Protein AF-A0A2V8UL03-F1 (afdb_monomer_lite)

Foldseek 3Di:
DQDQDDPVQLQVQLVVVCVVVVNDPPCSVVSSVVSSVVSVCVCVVPVDDPPDD

Sequence (53 aa):
MERAPTHEEIARLAYNFWEARGRPLGSPEEDWFAAEQDLLMERLVWGRPRSRH

pLDDT: mean 81.95, std 13.67, range [45.12, 94.19]

Secondary structure (DSSP, 8-state):
-PPPPPHHHHHHHHHHHHHHTT--TT-HHHHHHHHHHHHHHHHHHHSS-----

Radius of gyration: 11.98 Å; chains: 1; bounding box: 27×19×31 Å

Structure (mmCIF, N/CA/C/O backbone):
data_AF-A0A2V8UL03-F1
#
_entry.id   AF-A0A2V8UL03-F1
#
loop_
_atom_site.group_PDB
_atom_site.id
_atom_site.type_symbol
_atom_site.label_atom_id
_atom_site.label_alt_id
_atom_site.label_comp_id
_atom_site.label_asym_id
_atom_site.label_entity_id
_atom_site.label_seq_id
_atom_site.pdbx_PDB_ins_code
_atom_site.Cartn_x
_atom_site.Cartn_y
_atom_site.Cartn_z
_atom_site.occupancy
_atom_site.B_iso_or_equiv
_atom_site.auth_seq_id
_atom_site.auth_comp_id
_atom_site.auth_asym_id
_atom_site.auth_atom_id
_atom_site.pdbx_PDB_model_num
ATOM 1 N N . MET A 1 1 ? 15.919 -5.303 -19.587 1.00 46.53 1 MET A N 1
ATOM 2 C CA . MET A 1 1 ? 15.732 -4.691 -18.256 1.00 46.53 1 MET A CA 1
ATOM 3 C C . MET A 1 1 ? 14.275 -4.883 -17.902 1.00 46.53 1 MET A C 1
ATOM 5 O O . MET A 1 1 ? 13.433 -4.127 -18.378 1.00 46.53 1 MET A O 1
ATOM 9 N N . GLU A 1 2 ? 13.952 -5.979 -17.223 1.00 55.41 2 GLU A N 1
ATOM 10 C CA . GLU A 1 2 ? 12.579 -6.212 -16.784 1.00 55.41 2 GLU A CA 1
ATOM 11 C C . GLU A 1 2 ? 12.217 -5.097 -15.813 1.00 55.41 2 GLU A C 1
ATOM 13 O O . GLU A 1 2 ? 12.905 -4.870 -14.822 1.00 55.41 2 GLU A O 1
ATOM 18 N N . ARG A 1 3 ? 11.226 -4.296 -16.201 1.00 76.06 3 ARG A N 1
ATOM 19 C CA . ARG A 1 3 ? 10.852 -3.100 -15.461 1.00 76.06 3 ARG A CA 1
ATOM 20 C C . ARG A 1 3 ? 10.357 -3.525 -14.086 1.00 76.06 3 ARG A C 1
ATOM 22 O O . ARG A 1 3 ? 9.348 -4.225 -14.011 1.00 76.06 3 ARG A O 1
ATOM 29 N N . ALA A 1 4 ? 11.058 -3.080 -13.048 1.00 80.81 4 ALA A N 1
ATOM 30 C CA . ALA A 1 4 ? 10.549 -3.121 -11.688 1.00 80.81 4 ALA A CA 1
ATOM 31 C C . ALA A 1 4 ? 9.125 -2.530 -11.653 1.00 80.81 4 ALA A C 1
ATOM 33 O O . ALA A 1 4 ? 8.837 -1.611 -12.439 1.00 80.81 4 ALA A O 1
ATOM 34 N N . PRO A 1 5 ? 8.235 -3.064 -10.801 1.00 85.44 5 PRO A N 1
ATOM 35 C CA . PRO A 1 5 ? 6.896 -2.526 -10.656 1.00 85.44 5 PRO A CA 1
ATOM 36 C C . PRO A 1 5 ? 6.951 -1.051 -10.272 1.00 85.44 5 PRO A C 1
ATOM 38 O O . PRO A 1 5 ? 7.803 -0.601 -9.503 1.00 85.44 5 PRO A O 1
ATOM 41 N N . THR A 1 6 ? 6.062 -0.278 -10.877 1.00 90.88 6 THR A N 1
ATOM 42 C CA . THR A 1 6 ? 5.942 1.147 -10.590 1.00 90.88 6 THR A CA 1
ATOM 43 C C . THR A 1 6 ? 5.236 1.361 -9.258 1.00 90.88 6 THR A C 1
ATOM 45 O O . THR A 1 6 ? 4.435 0.537 -8.819 1.00 90.88 6 THR A O 1
ATOM 48 N N . HIS A 1 7 ? 5.484 2.511 -8.632 1.00 90.25 7 HIS A N 1
ATOM 49 C CA . HIS A 1 7 ? 4.812 2.876 -7.385 1.00 90.25 7 HIS A CA 1
ATOM 50 C C . HIS A 1 7 ? 3.282 2.885 -7.530 1.00 90.25 7 HIS A C 1
ATOM 52 O O . HIS A 1 7 ? 2.589 2.551 -6.579 1.00 90.25 7 HIS A O 1
ATOM 58 N N . GLU A 1 8 ? 2.741 3.219 -8.708 1.00 91.81 8 GLU A N 1
ATOM 59 C CA . GLU A 1 8 ? 1.293 3.174 -8.957 1.00 91.81 8 GLU A CA 1
ATOM 60 C C . GLU A 1 8 ? 0.735 1.747 -8.968 1.00 91.81 8 GLU A C 1
ATOM 62 O O . GLU A 1 8 ? -0.339 1.503 -8.417 1.00 91.81 8 GLU A O 1
ATOM 67 N N . GLU A 1 9 ? 1.452 0.798 -9.577 1.00 91.88 9 GLU A N 1
ATOM 68 C CA . GLU A 1 9 ? 1.055 -0.614 -9.588 1.00 91.88 9 GLU A CA 1
ATOM 69 C C . GLU A 1 9 ? 1.049 -1.175 -8.162 1.00 91.88 9 GLU A C 1
ATOM 71 O O . GLU A 1 9 ? 0.070 -1.803 -7.753 1.00 91.88 9 GLU A O 1
ATOM 76 N N . ILE A 1 10 ? 2.096 -0.865 -7.390 1.00 93.56 10 ILE A N 1
ATOM 77 C CA . ILE A 1 10 ? 2.221 -1.271 -5.987 1.00 93.56 10 ILE A CA 1
ATOM 78 C C . ILE A 1 10 ? 1.106 -0.632 -5.155 1.00 93.56 10 ILE A C 1
ATOM 80 O O . ILE A 1 10 ? 0.375 -1.347 -4.478 1.00 93.56 10 ILE A O 1
ATOM 84 N N . ALA A 1 11 ? 0.897 0.683 -5.262 1.00 93.12 11 ALA A N 1
ATOM 85 C CA . ALA A 1 11 ? -0.133 1.402 -4.511 1.00 93.12 11 ALA A CA 1
ATOM 86 C C . ALA A 1 11 ? -1.542 0.862 -4.789 1.00 93.12 11 ALA A C 1
ATOM 88 O O . ALA A 1 11 ? -2.356 0.722 -3.875 1.00 93.12 11 ALA A O 1
ATOM 89 N N . ARG A 1 12 ? -1.842 0.531 -6.050 1.00 93.50 12 ARG A N 1
ATOM 90 C CA . ARG A 1 12 ? -3.149 -0.006 -6.431 1.00 93.50 12 ARG A CA 1
ATOM 91 C C . ARG A 1 12 ? -3.376 -1.404 -5.869 1.00 93.50 12 ARG A C 1
ATOM 93 O O . ARG A 1 12 ? -4.492 -1.708 -5.453 1.00 93.50 12 ARG A O 1
ATOM 100 N N . LEU A 1 13 ? -2.348 -2.248 -5.864 1.00 93.38 13 LEU A N 1
ATOM 101 C CA . LEU A 1 13 ? -2.438 -3.588 -5.293 1.00 93.38 13 LEU A CA 1
ATOM 102 C C . LEU A 1 13 ? -2.488 -3.543 -3.758 1.00 93.38 13 LEU A C 1
ATOM 104 O O . LEU A 1 13 ? -3.351 -4.190 -3.171 1.00 93.38 13 LEU A O 1
ATOM 108 N N . ALA A 1 14 ? -1.674 -2.695 -3.130 1.00 93.69 14 ALA A N 1
ATOM 109 C CA . ALA A 1 14 ? -1.680 -2.454 -1.690 1.00 93.69 14 ALA A CA 1
ATOM 110 C C . ALA A 1 14 ? -3.049 -1.958 -1.207 1.00 93.69 14 ALA A C 1
ATOM 112 O O . ALA A 1 14 ? -3.577 -2.452 -0.216 1.00 93.69 14 ALA A O 1
ATOM 113 N N . TYR A 1 15 ? -3.683 -1.045 -1.953 1.00 91.25 15 TYR A N 1
ATOM 114 C CA . TYR A 1 15 ? -5.039 -0.588 -1.653 1.00 91.25 15 TYR A CA 1
ATOM 115 C C . TYR A 1 15 ? -6.067 -1.725 -1.705 1.00 91.25 15 TYR A C 1
ATOM 117 O O . TYR A 1 15 ? -6.927 -1.807 -0.831 1.00 91.25 15 TYR A O 1
ATOM 125 N N . ASN A 1 16 ? -5.973 -2.624 -2.693 1.00 91.50 16 ASN A N 1
ATOM 126 C CA . ASN A 1 16 ? -6.866 -3.784 -2.767 1.00 91.50 16 ASN A CA 1
ATOM 127 C C . ASN A 1 16 ? -6.654 -4.737 -1.582 1.00 91.50 16 ASN A C 1
ATOM 129 O O . ASN A 1 16 ? -7.630 -5.261 -1.052 1.00 91.50 16 ASN A O 1
ATOM 133 N N . PHE A 1 17 ? -5.407 -4.957 -1.152 1.00 91.06 17 PHE A N 1
ATOM 134 C CA . PHE A 1 17 ? -5.108 -5.764 0.035 1.00 91.06 17 PHE A CA 1
ATOM 135 C C . PHE A 1 17 ? -5.656 -5.123 1.310 1.00 91.06 17 PHE A C 1
ATOM 137 O O . PHE A 1 17 ? -6.353 -5.787 2.080 1.00 91.06 17 PHE A O 1
ATOM 144 N N . TRP A 1 18 ? -5.451 -3.819 1.479 1.00 90.62 18 TRP A N 1
ATOM 145 C CA . TRP A 1 18 ? -6.001 -3.058 2.595 1.00 90.62 18 TRP A CA 1
ATOM 146 C C . TRP A 1 18 ? -7.538 -3.094 2.629 1.00 90.62 18 TRP A C 1
ATOM 148 O O . TRP A 1 18 ? -8.149 -3.305 3.681 1.00 90.62 18 TRP A O 1
ATOM 158 N N . GLU A 1 19 ? -8.186 -2.943 1.470 1.00 9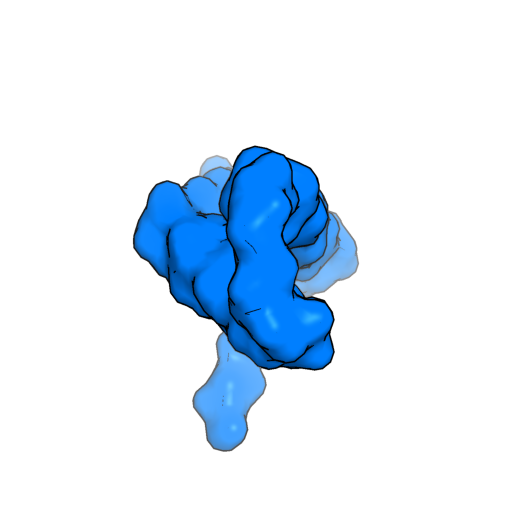1.69 19 GLU A N 1
ATOM 159 C CA . GLU A 1 19 ? -9.640 -3.035 1.345 1.00 91.69 19 GLU A CA 1
ATOM 160 C C . GLU A 1 19 ? -10.153 -4.450 1.649 1.00 91.69 19 GLU A C 1
ATOM 162 O O . GLU A 1 19 ? -11.107 -4.595 2.415 1.00 91.69 19 GLU A O 1
ATOM 167 N N . ALA A 1 20 ? -9.490 -5.492 1.136 1.00 89.62 20 ALA A N 1
ATOM 168 C CA . ALA A 1 20 ? -9.848 -6.890 1.382 1.00 89.62 20 ALA A CA 1
ATOM 169 C C . ALA A 1 20 ? -9.731 -7.286 2.865 1.00 89.62 20 ALA A C 1
ATOM 171 O O . ALA A 1 20 ? -10.495 -8.123 3.344 1.00 89.62 20 ALA A O 1
ATOM 172 N N . ARG A 1 21 ? -8.818 -6.652 3.612 1.00 87.44 21 ARG A N 1
ATOM 173 C CA . ARG A 1 21 ? -8.664 -6.824 5.067 1.00 87.44 21 ARG A CA 1
ATOM 174 C C . ARG A 1 21 ? -9.715 -6.075 5.895 1.00 87.44 21 ARG A C 1
ATOM 176 O O . ARG A 1 21 ? -9.702 -6.183 7.118 1.00 87.44 21 ARG A O 1
ATOM 183 N N . GLY A 1 22 ? -10.615 -5.319 5.265 1.00 89.88 22 GLY A N 1
ATOM 184 C CA . GLY A 1 22 ? -11.635 -4.537 5.966 1.00 89.88 22 GLY A CA 1
ATOM 185 C C . GLY A 1 22 ? -11.135 -3.182 6.465 1.00 89.88 22 GLY A C 1
ATOM 186 O O . GLY A 1 22 ? -11.692 -2.645 7.419 1.00 89.88 22 GLY A O 1
ATOM 187 N N . ARG A 1 23 ? -10.114 -2.615 5.807 1.00 86.31 23 ARG A N 1
ATOM 188 C CA . ARG A 1 23 ? -9.584 -1.266 6.064 1.00 86.31 23 ARG A CA 1
ATOM 189 C C . ARG A 1 23 ? -9.071 -1.059 7.502 1.00 86.31 23 ARG A C 1
ATOM 191 O O . ARG A 1 23 ? -9.491 -0.108 8.167 1.00 86.31 23 ARG A O 1
ATOM 198 N N . PRO A 1 24 ? -8.167 -1.924 8.005 1.00 84.81 24 PRO A N 1
ATOM 199 C CA . PRO A 1 24 ? -7.576 -1.745 9.327 1.00 84.81 24 PRO A CA 1
ATOM 200 C C . PRO A 1 24 ? -6.787 -0.430 9.407 1.00 84.81 24 PRO A C 1
ATOM 202 O O . PRO A 1 24 ? -6.156 0.003 8.438 1.00 84.81 24 PRO A O 1
ATOM 205 N N . LEU A 1 25 ? -6.810 0.213 10.574 1.00 79.50 25 LEU A N 1
ATOM 206 C CA . LEU A 1 25 ? -6.024 1.417 10.830 1.00 79.50 25 LEU A CA 1
ATOM 207 C C . LEU A 1 25 ? -4.571 1.013 11.139 1.00 79.50 25 LEU A C 1
ATOM 209 O O . LEU A 1 25 ? -4.345 0.267 12.087 1.00 79.50 25 LEU A O 1
ATOM 213 N N . GLY A 1 26 ? -3.601 1.522 10.373 1.00 78.88 26 GLY A N 1
ATOM 214 C CA . GLY A 1 26 ? -2.170 1.403 10.701 1.00 78.88 26 GLY A CA 1
ATOM 215 C C . GLY A 1 26 ? -1.387 0.241 10.072 1.00 78.88 26 GLY A C 1
ATOM 216 O O . GLY A 1 26 ? -0.262 0.019 10.500 1.00 78.88 26 GLY A O 1
ATOM 217 N N . SER A 1 27 ? -1.930 -0.458 9.066 1.00 81.25 27 SER A N 1
ATOM 218 C CA . SER A 1 27 ? -1.199 -1.494 8.298 1.00 81.25 27 SER A CA 1
ATOM 219 C C . SER A 1 27 ? -0.859 -1.171 6.819 1.00 81.25 27 SER A C 1
ATOM 221 O O . SER A 1 27 ? -0.603 -2.115 6.068 1.00 81.25 27 SER A O 1
ATOM 223 N N . PRO A 1 28 ? -0.841 0.092 6.330 1.00 80.81 28 PRO A N 1
ATOM 224 C CA . PRO A 1 28 ? -0.637 0.348 4.900 1.00 80.81 28 PRO A CA 1
ATOM 225 C C . PRO A 1 28 ? 0.749 -0.081 4.393 1.00 80.81 28 PRO A C 1
ATOM 227 O O . PRO A 1 28 ? 0.876 -0.461 3.232 1.00 80.81 28 PRO A O 1
ATOM 230 N N . GLU A 1 29 ? 1.782 -0.055 5.236 1.00 88.38 29 GLU A N 1
ATOM 231 C CA . GLU A 1 29 ? 3.136 -0.482 4.875 1.00 88.38 29 GLU A CA 1
ATOM 232 C C . GLU A 1 29 ? 3.216 -1.997 4.668 1.00 88.38 29 GLU A C 1
ATOM 234 O O . GLU A 1 29 ? 3.860 -2.452 3.727 1.00 88.38 29 GLU A O 1
ATOM 239 N N . GLU A 1 30 ? 2.535 -2.788 5.502 1.00 89.31 30 GLU A N 1
ATOM 240 C CA . GLU A 1 30 ? 2.485 -4.249 5.350 1.00 89.31 30 GLU A CA 1
ATOM 241 C C . GLU A 1 30 ? 1.842 -4.638 4.014 1.00 89.31 30 GLU A C 1
ATOM 243 O O . GLU A 1 30 ? 2.37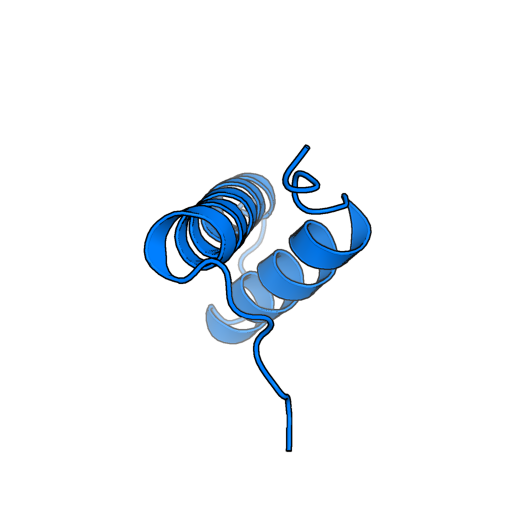7 -5.468 3.276 1.00 89.31 30 GLU A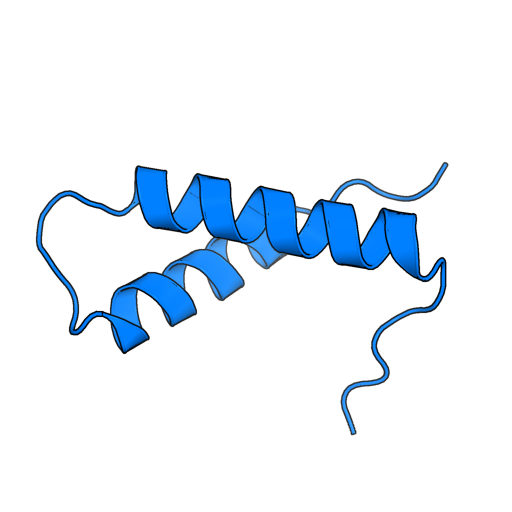 O 1
ATOM 248 N N . ASP A 1 31 ? 0.724 -3.988 3.681 1.00 91.50 31 ASP A N 1
ATOM 249 C CA . ASP A 1 31 ? 0.010 -4.208 2.424 1.00 91.50 31 ASP A CA 1
ATOM 250 C C . ASP A 1 31 ? 0.839 -3.709 1.220 1.00 91.50 31 ASP A C 1
ATOM 252 O O . ASP A 1 31 ? 0.794 -4.306 0.141 1.00 91.50 31 ASP A O 1
ATOM 256 N N . TRP A 1 32 ? 1.654 -2.663 1.408 1.00 91.56 32 TRP A N 1
ATOM 257 C CA . TRP A 1 32 ? 2.601 -2.164 0.407 1.00 91.56 32 TRP A CA 1
ATOM 258 C C . TRP A 1 32 ? 3.727 -3.158 0.114 1.00 91.56 32 TRP A C 1
ATOM 260 O O . TRP A 1 32 ? 3.981 -3.465 -1.051 1.00 91.56 32 TRP A O 1
ATOM 270 N N . PHE A 1 33 ? 4.386 -3.696 1.144 1.00 92.00 33 PHE A N 1
ATOM 271 C CA . PHE A 1 33 ? 5.456 -4.684 0.961 1.00 92.00 33 PHE A CA 1
ATOM 272 C C . PHE A 1 33 ? 4.934 -5.977 0.331 1.00 92.00 33 PHE A C 1
ATOM 274 O O . PHE A 1 33 ? 5.590 -6.536 -0.549 1.00 92.00 33 PHE A O 1
ATOM 281 N N . ALA A 1 34 ? 3.743 -6.427 0.735 1.00 90.81 34 ALA A N 1
ATOM 282 C CA . ALA A 1 34 ? 3.088 -7.572 0.112 1.00 90.81 34 ALA A CA 1
ATOM 283 C C . ALA A 1 34 ? 2.814 -7.312 -1.377 1.00 90.81 34 ALA A C 1
ATOM 285 O O . ALA A 1 34 ? 3.140 -8.146 -2.217 1.00 90.81 34 ALA A O 1
ATOM 286 N N . ALA A 1 35 ? 2.279 -6.136 -1.719 1.00 94.19 35 ALA A N 1
ATOM 287 C CA . ALA A 1 35 ? 2.005 -5.750 -3.100 1.00 94.19 35 ALA A CA 1
ATOM 288 C C . ALA A 1 35 ? 3.269 -5.668 -3.966 1.00 94.19 35 ALA A C 1
ATOM 290 O O . ALA A 1 35 ? 3.274 -6.129 -5.108 1.00 94.19 35 ALA A O 1
A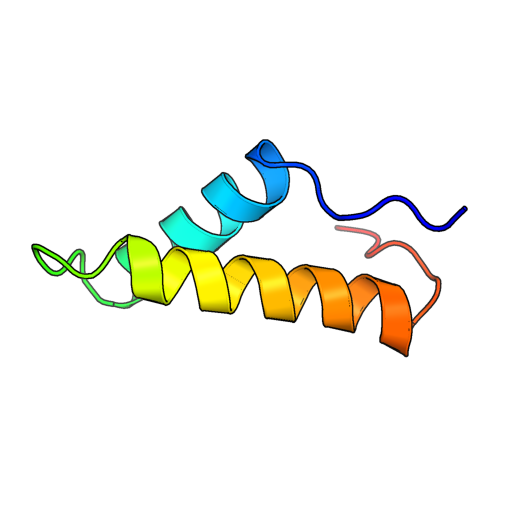TOM 291 N N . GLU A 1 36 ? 4.349 -5.100 -3.434 1.00 93.38 36 GLU A N 1
ATOM 292 C CA . GLU A 1 36 ? 5.626 -5.017 -4.139 1.00 93.38 36 GLU A CA 1
ATOM 293 C C . GLU A 1 36 ? 6.193 -6.410 -4.434 1.00 93.38 36 GLU A C 1
ATOM 295 O O . GLU A 1 36 ? 6.576 -6.686 -5.573 1.00 93.38 36 GLU A O 1
ATOM 300 N N . GLN A 1 37 ? 6.197 -7.307 -3.443 1.00 91.62 37 GLN A N 1
ATOM 301 C CA . GLN A 1 37 ? 6.686 -8.675 -3.619 1.00 91.62 37 GLN A CA 1
ATOM 302 C C . GLN A 1 37 ? 5.844 -9.475 -4.609 1.00 91.62 37 GLN A C 1
ATOM 304 O O . GLN A 1 37 ? 6.417 -10.179 -5.437 1.00 91.62 37 GLN A O 1
ATOM 309 N N . ASP A 1 38 ? 4.517 -9.344 -4.571 1.00 91.12 38 ASP A N 1
ATOM 310 C CA . ASP A 1 38 ? 3.624 -10.056 -5.489 1.00 91.12 38 ASP A CA 1
ATOM 311 C C . ASP A 1 38 ? 3.874 -9.620 -6.943 1.00 91.12 38 ASP A C 1
ATOM 313 O O . ASP A 1 38 ? 4.038 -10.453 -7.833 1.00 91.12 38 ASP A O 1
ATOM 317 N N . LEU A 1 39 ? 4.031 -8.311 -7.179 1.00 89.75 39 LEU A N 1
ATOM 318 C CA . LEU A 1 39 ? 4.339 -7.767 -8.506 1.00 89.75 39 LEU A CA 1
ATOM 319 C C . LEU A 1 39 ? 5.750 -8.127 -8.985 1.00 89.75 39 LEU A C 1
ATOM 321 O O . LEU A 1 39 ? 5.950 -8.408 -10.170 1.00 89.75 39 LEU A O 1
ATOM 325 N N . LEU A 1 40 ? 6.737 -8.129 -8.084 1.00 87.94 40 LEU A N 1
ATOM 326 C CA . LEU A 1 40 ? 8.092 -8.589 -8.390 1.00 87.94 40 LEU A CA 1
ATOM 327 C C . LEU A 1 40 ? 8.094 -10.076 -8.739 1.00 87.94 40 LEU A C 1
ATOM 329 O O . LEU A 1 40 ? 8.705 -10.470 -9.731 1.00 87.94 40 LEU A O 1
ATOM 333 N N . MET A 1 41 ? 7.389 -10.897 -7.963 1.00 85.94 41 MET A N 1
ATOM 334 C CA . MET A 1 41 ? 7.288 -12.331 -8.194 1.00 85.94 41 MET A CA 1
ATOM 335 C C . MET A 1 41 ? 6.537 -12.624 -9.490 1.00 85.94 41 MET A C 1
ATOM 337 O O . MET A 1 41 ? 6.993 -13.446 -10.275 1.00 85.94 41 MET A O 1
ATOM 341 N N . GLU A 1 42 ? 5.458 -11.906 -9.789 1.00 84.38 42 GLU A N 1
ATOM 342 C CA . GLU A 1 42 ? 4.755 -12.015 -11.068 1.00 84.38 42 GLU A CA 1
ATOM 343 C C . GLU A 1 42 ? 5.684 -11.706 -12.253 1.00 84.38 42 GLU A C 1
ATOM 345 O O . GLU A 1 42 ? 5.698 -12.438 -13.248 1.00 84.38 42 GLU A O 1
ATOM 350 N N . ARG A 1 43 ? 6.514 -10.663 -12.126 1.00 83.00 43 ARG A N 1
ATOM 351 C CA . ARG A 1 43 ? 7.491 -10.278 -13.151 1.00 83.00 43 ARG A CA 1
ATOM 352 C C . ARG A 1 43 ? 8.572 -11.345 -13.337 1.00 83.00 43 ARG A C 1
ATOM 354 O O . ARG A 1 43 ? 8.869 -11.705 -14.471 1.00 83.00 43 ARG A O 1
ATOM 361 N N . LEU A 1 44 ? 9.123 -11.850 -12.232 1.00 79.06 44 LEU A N 1
ATOM 362 C CA . LEU A 1 44 ? 10.254 -12.784 -12.204 1.00 79.06 44 LEU A CA 1
ATOM 363 C C . LEU A 1 44 ? 9.861 -14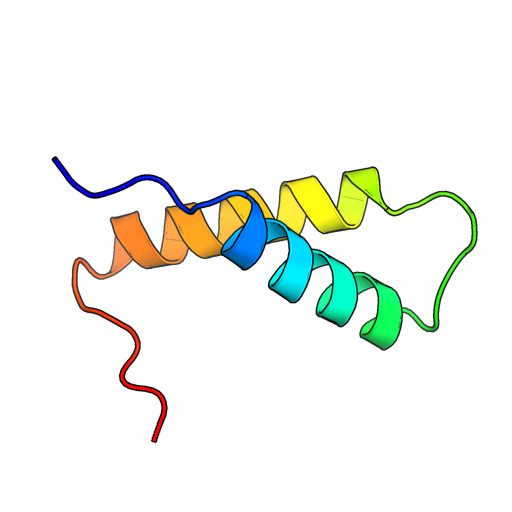.229 -12.538 1.00 79.06 44 LEU A C 1
ATOM 365 O O . LEU A 1 44 ? 10.640 -14.943 -13.163 1.00 79.06 44 LEU A O 1
ATOM 369 N N . VAL A 1 45 ? 8.675 -14.678 -12.118 1.00 71.38 45 VAL A N 1
ATOM 370 C CA . VAL A 1 45 ? 8.228 -16.071 -12.286 1.00 71.38 45 VAL A CA 1
ATOM 371 C C . VAL A 1 45 ? 7.707 -16.325 -13.697 1.00 71.38 45 VAL A C 1
ATOM 373 O O . VAL A 1 45 ? 7.837 -17.447 -14.183 1.00 71.38 45 VAL A O 1
ATOM 376 N N . TRP A 1 46 ? 7.152 -15.315 -14.380 1.00 60.38 46 TRP A N 1
ATOM 377 C CA . TRP A 1 46 ? 6.487 -15.556 -15.664 1.00 60.38 46 TRP A CA 1
ATOM 378 C C . TRP A 1 46 ? 7.032 -14.828 -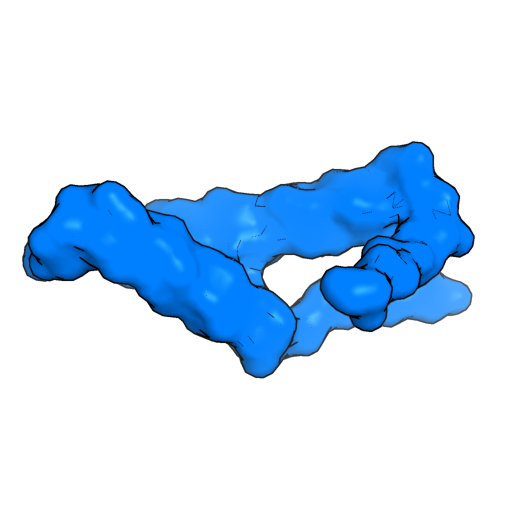16.886 1.00 60.38 46 TRP A C 1
ATOM 380 O O . TRP A 1 46 ? 6.707 -15.283 -17.980 1.00 60.38 46 TRP A O 1
ATOM 390 N N . GLY A 1 47 ? 7.817 -13.745 -16.792 1.00 62.06 47 GLY A N 1
ATOM 391 C CA . GLY A 1 47 ? 8.323 -13.029 -17.982 1.00 62.06 47 GLY A CA 1
ATOM 392 C C . GLY A 1 47 ? 7.242 -12.675 -19.030 1.00 62.06 47 GLY A C 1
ATOM 393 O O . GLY A 1 47 ? 7.545 -12.395 -20.191 1.00 62.06 47 GLY A O 1
ATOM 394 N N . ARG A 1 48 ? 5.959 -12.731 -18.651 1.00 58.19 48 ARG A N 1
ATOM 395 C CA . ARG A 1 48 ? 4.796 -12.690 -19.537 1.00 58.19 48 ARG A CA 1
ATOM 396 C C . ARG A 1 48 ? 3.771 -11.772 -18.881 1.00 58.19 48 ARG A C 1
ATOM 398 O O . ARG A 1 48 ? 3.388 -12.025 -17.742 1.00 58.19 48 ARG A O 1
ATOM 405 N N . PRO A 1 49 ? 3.341 -10.694 -19.552 1.00 55.53 49 PRO A N 1
ATOM 406 C CA . PRO A 1 49 ? 2.418 -9.743 -18.954 1.00 55.53 49 PRO A CA 1
ATOM 407 C C . PRO A 1 49 ? 1.096 -10.448 -18.650 1.00 55.53 49 PRO A C 1
ATOM 409 O O . PRO A 1 49 ? 0.553 -11.136 -19.523 1.00 55.53 49 PRO A O 1
ATOM 412 N N . ARG A 1 50 ? 0.558 -10.257 -17.437 1.00 60.06 50 ARG A N 1
ATOM 413 C CA . ARG A 1 50 ? -0.837 -10.591 -17.138 1.00 60.06 50 ARG A CA 1
ATOM 414 C C . ARG A 1 50 ? -1.727 -9.875 -18.144 1.00 60.06 50 ARG A C 1
ATOM 416 O O . ARG A 1 50 ? -1.986 -8.679 -18.043 1.00 60.06 50 ARG A O 1
ATOM 423 N N . SER A 1 51 ? -2.192 -10.627 -19.134 1.00 57.38 51 SER A N 1
ATOM 424 C CA . SER A 1 51 ? -3.283 -10.212 -20.003 1.00 57.38 51 SER A CA 1
ATOM 425 C C . SER A 1 51 ? -4.534 -10.201 -19.137 1.00 57.38 51 SER A C 1
ATOM 427 O O . SER A 1 51 ? -5.070 -11.249 -18.781 1.00 57.38 51 SER A O 1
ATOM 429 N N . ARG A 1 52 ? -4.931 -9.007 -18.704 1.00 58.53 52 ARG A N 1
ATOM 430 C CA . ARG A 1 52 ? -6.203 -8.779 -18.027 1.00 58.53 52 ARG A CA 1
ATOM 431 C C . ARG A 1 52 ? -7.277 -8.776 -19.121 1.00 58.53 52 ARG A C 1
ATOM 433 O O . ARG A 1 52 ? -7.394 -7.786 -19.837 1.00 58.53 52 ARG A O 1
ATOM 440 N N . HIS A 1 53 ? -7.941 -9.917 -19.314 1.00 45.12 53 HIS A N 1
ATOM 441 C CA . HIS A 1 53 ? -9.215 -9.998 -20.036 1.00 45.12 53 HIS A CA 1
ATOM 442 C C . HIS A 1 53 ? -10.350 -9.489 -19.148 1.00 45.12 53 HIS A C 1
ATOM 444 O O . HIS A 1 53 ? -10.237 -9.660 -17.910 1.00 45.12 53 HIS A O 1
#